Protein AF-A0A291BAG7-F1 (afdb_monomer)

Sequence (48 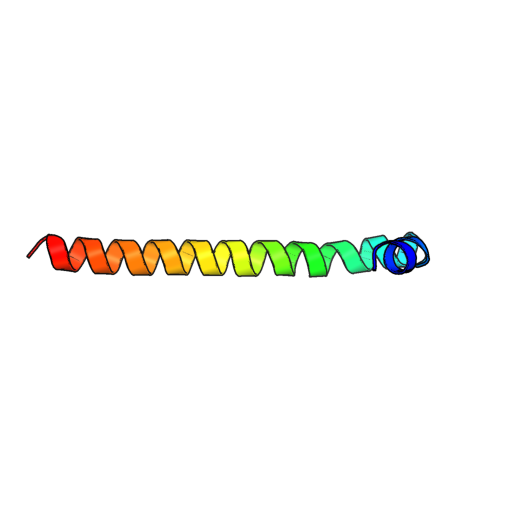aa):
MVKYVFSMPLRGLHGFINPVFKLVQLPLSCLYYLCISKRAKAVNVTFK

Organism: NCBI:txid1927128

Foldseek 3Di:
DVVVLVVPPVVVNVVVCVVVVVVVVVVVVVVVVVVVVVVVVVVVVVVD

InterPro domains:
  IPR025668 Transposase DDE domain [PF13737] (1-47)

pLDDT: mean 71.15, std 8.02, range [52.09, 81.69]

Radius of gyration: 18.42 Å; Cα contacts (8 Å, |Δi|>4): 2;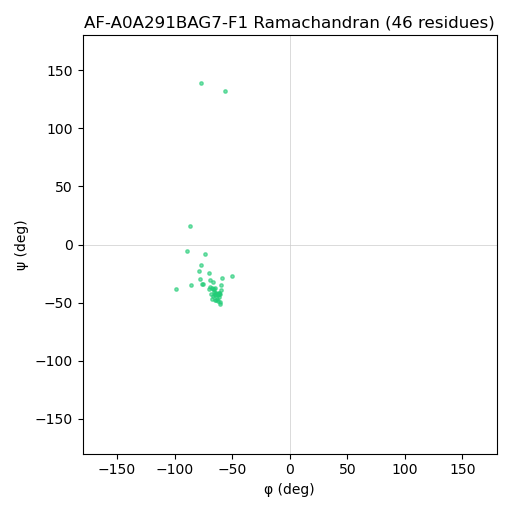 chains: 1; bounding box: 34×10×52 Å

Mean predicted aligned error: 11.87 Å

Secondary structure (DSSP, 8-state):
-HHHHHTS-HHHHHHHHHHHHHHHHHHHHHHHHHHHHHHHHHHHHHT-

Structure (mmCIF, N/CA/C/O backbone):
data_AF-A0A291BAG7-F1
#
_entry.id   AF-A0A291BAG7-F1
#
loop_
_atom_site.group_PDB
_atom_site.id
_atom_site.type_symbol
_atom_site.label_atom_id
_atom_site.label_alt_id
_atom_site.label_comp_id
_atom_site.label_asym_id
_atom_site.label_entity_id
_atom_site.label_seq_id
_atom_site.pdbx_PDB_ins_code
_atom_site.Cartn_x
_atom_site.Cartn_y
_atom_site.Cartn_z
_atom_site.occupancy
_atom_site.B_iso_or_equiv
_atom_site.auth_seq_id
_atom_site.auth_comp_id
_atom_site.auth_asym_id
_atom_site.auth_atom_id
_atom_site.pdbx_PDB_model_num
ATOM 1 N N . MET A 1 1 ? -7.139 -0.696 -20.115 1.00 55.28 1 MET A N 1
ATOM 2 C CA . MET A 1 1 ? -6.101 -0.800 -19.062 1.00 55.28 1 MET A CA 1
ATOM 3 C C . MET A 1 1 ? -5.356 -2.140 -19.072 1.00 55.28 1 MET A C 1
ATOM 5 O O . MET A 1 1 ? -4.155 -2.139 -18.857 1.00 55.28 1 MET A O 1
ATOM 9 N N . VAL A 1 2 ? -6.007 -3.263 -19.409 1.00 59.94 2 VAL A N 1
ATOM 10 C CA . VAL A 1 2 ? -5.369 -4.602 -19.443 1.00 59.94 2 VA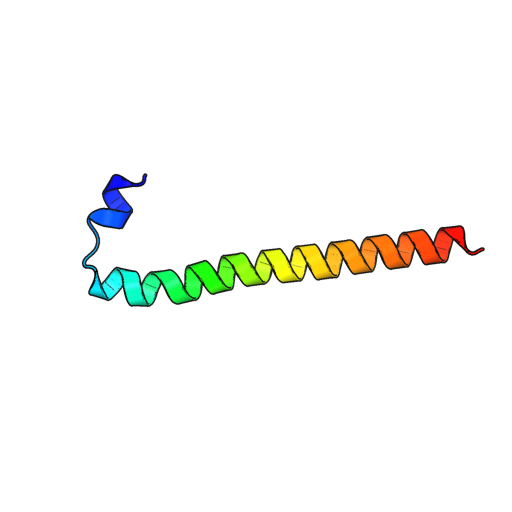L A CA 1
ATOM 11 C C . VAL A 1 2 ? -4.298 -4.751 -20.542 1.00 59.94 2 VAL A C 1
ATOM 13 O O . VAL A 1 2 ? -3.285 -5.406 -20.324 1.00 59.94 2 VAL A O 1
ATOM 16 N N . LYS A 1 3 ? -4.457 -4.074 -21.692 1.00 59.84 3 LYS A N 1
ATOM 17 C CA . LYS A 1 3 ? -3.481 -4.100 -22.803 1.00 59.84 3 LYS A CA 1
ATOM 18 C C . LYS A 1 3 ? -2.079 -3.599 -22.419 1.00 59.84 3 LYS A C 1
ATOM 20 O O . LYS A 1 3 ? -1.099 -4.136 -22.915 1.00 59.84 3 LYS A O 1
ATOM 25 N N . TYR A 1 4 ? -1.975 -2.612 -21.526 1.00 63.25 4 TYR A N 1
ATOM 26 C CA . TYR A 1 4 ? -0.682 -2.059 -21.097 1.00 63.25 4 TYR A CA 1
ATOM 27 C C . TYR A 1 4 ? 0.050 -2.971 -20.108 1.00 63.25 4 TYR A C 1
ATOM 29 O O . TYR A 1 4 ? 1.269 -3.083 -20.174 1.00 63.25 4 TYR A O 1
ATOM 37 N N . VAL A 1 5 ? -0.691 -3.676 -19.248 1.00 62.97 5 VAL A N 1
ATOM 38 C CA . VAL A 1 5 ? -0.128 -4.651 -18.299 1.00 62.97 5 VAL A CA 1
ATOM 39 C C . VAL A 1 5 ? 0.494 -5.838 -19.040 1.00 62.97 5 VAL A C 1
ATOM 41 O O . VAL A 1 5 ? 1.560 -6.308 -18.663 1.00 62.97 5 VAL A O 1
ATOM 44 N N . PHE A 1 6 ? -0.130 -6.271 -20.139 1.00 58.75 6 PHE A N 1
ATOM 45 C CA . PHE A 1 6 ? 0.396 -7.335 -21.002 1.00 58.75 6 PHE A CA 1
ATOM 46 C C . PHE A 1 6 ? 1.537 -6.892 -21.928 1.00 58.75 6 PHE A C 1
ATOM 48 O O . PHE A 1 6 ? 2.254 -7.742 -22.446 1.00 58.75 6 PHE A O 1
ATOM 55 N N . SER A 1 7 ? 1.715 -5.584 -22.141 1.00 64.12 7 SER A N 1
ATOM 56 C CA . SER A 1 7 ? 2.783 -5.043 -22.992 1.00 64.12 7 SER A CA 1
ATOM 57 C C . SER A 1 7 ? 4.082 -4.763 -22.224 1.00 64.12 7 SER A C 1
ATOM 59 O O . SER A 1 7 ? 5.085 -4.407 -22.840 1.00 64.12 7 SER A O 1
ATOM 61 N N . MET A 1 8 ? 4.081 -4.910 -20.893 1.00 64.62 8 MET A N 1
ATOM 62 C CA . MET A 1 8 ? 5.299 -4.891 -20.084 1.00 64.62 8 MET A CA 1
ATOM 63 C C . MET A 1 8 ? 6.039 -6.230 -20.221 1.00 64.62 8 MET A C 1
ATOM 65 O O . MET A 1 8 ? 5.401 -7.284 -20.189 1.00 64.62 8 MET A O 1
ATOM 69 N N . PRO A 1 9 ? 7.381 -6.230 -20.334 1.00 64.75 9 PRO A N 1
ATOM 70 C CA . PRO A 1 9 ? 8.147 -7.468 -20.399 1.00 64.75 9 PRO A CA 1
ATOM 71 C C . PRO A 1 9 ? 7.828 -8.330 -19.171 1.00 64.75 9 PRO A C 1
ATOM 73 O O . PRO A 1 9 ? 7.866 -7.836 -18.043 1.00 64.75 9 PRO A O 1
ATOM 76 N N . LEU A 1 10 ? 7.551 -9.623 -19.375 1.00 62.41 10 LEU A N 1
ATOM 77 C CA . LEU A 1 10 ? 7.192 -10.584 -18.314 1.00 62.41 10 LEU A CA 1
ATOM 78 C C . LEU A 1 10 ? 8.163 -10.567 -17.116 1.00 62.41 10 LEU A C 1
ATOM 80 O O . LEU A 1 10 ? 7.769 -10.831 -15.981 1.00 62.41 10 LEU A O 1
ATOM 84 N N . ARG A 1 11 ? 9.426 -10.185 -17.349 1.00 63.25 11 ARG A N 1
ATOM 85 C CA . ARG A 1 11 ? 10.444 -9.996 -16.307 1.00 63.25 11 ARG A CA 1
ATOM 86 C C . ARG A 1 11 ? 10.138 -8.823 -15.362 1.00 63.25 11 ARG A C 1
ATOM 88 O O . ARG A 1 11 ? 10.371 -8.938 -14.164 1.00 63.25 11 ARG A O 1
ATOM 95 N N . GLY A 1 12 ? 9.598 -7.720 -15.883 1.00 66.06 12 GLY A N 1
ATOM 96 C CA . GLY A 1 12 ? 9.120 -6.584 -15.090 1.00 66.06 12 GLY A CA 1
ATOM 97 C C . GLY A 1 12 ? 7.790 -6.880 -14.398 1.00 66.06 12 GLY A C 1
ATOM 98 O O . GLY A 1 12 ? 7.592 -6.473 -13.258 1.00 66.06 12 GLY A O 1
ATOM 99 N N . LEU A 1 13 ? 6.922 -7.672 -15.039 1.00 68.25 13 LEU A N 1
ATOM 100 C CA . LEU A 1 13 ? 5.663 -8.122 -14.446 1.00 68.25 13 LEU A CA 1
ATOM 101 C C . LEU A 1 13 ? 5.899 -8.959 -13.178 1.00 68.25 13 LEU A C 1
ATOM 103 O O . LEU A 1 13 ? 5.224 -8.739 -12.180 1.00 68.25 13 LEU A O 1
ATOM 107 N N . HIS A 1 14 ? 6.890 -9.856 -13.167 1.00 67.81 14 HIS A N 1
ATOM 108 C CA 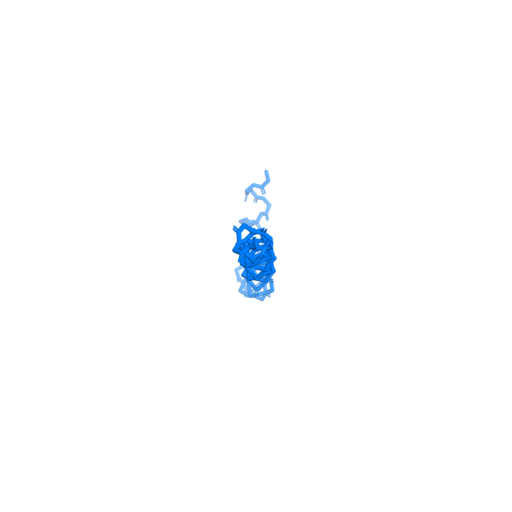. HIS A 1 14 ? 7.211 -10.641 -11.968 1.00 67.81 14 HIS A CA 1
ATOM 109 C C . HIS A 1 14 ? 7.624 -9.748 -10.778 1.00 67.81 14 HIS A C 1
ATOM 111 O O . HIS A 1 14 ? 7.146 -9.939 -9.660 1.00 67.81 14 HIS A O 1
ATOM 117 N N . GLY A 1 15 ? 8.441 -8.716 -11.025 1.00 74.44 15 GLY A N 1
ATOM 118 C CA . GLY A 1 15 ? 8.809 -7.721 -10.010 1.00 74.44 15 GLY A CA 1
ATOM 119 C C . GLY A 1 15 ? 7.663 -6.783 -9.610 1.00 74.44 15 GLY A C 1
ATOM 120 O O . GLY A 1 15 ? 7.661 -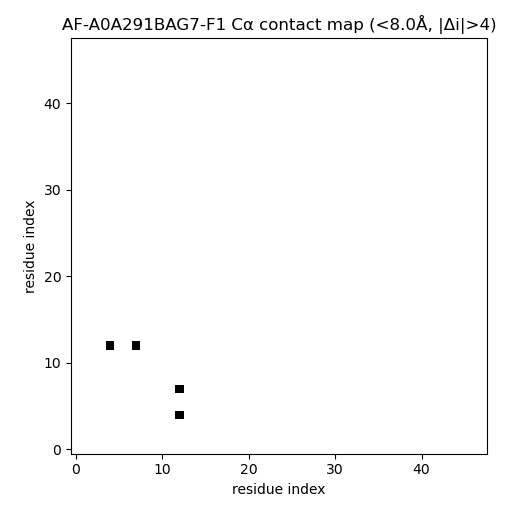6.271 -8.495 1.00 74.44 15 GLY A O 1
ATOM 121 N N . PHE A 1 16 ? 6.679 -6.588 -10.490 1.00 72.12 16 PHE A N 1
ATOM 122 C CA . PHE A 1 16 ? 5.517 -5.722 -10.281 1.00 72.12 16 PHE A CA 1
ATOM 123 C C . PHE A 1 16 ? 4.360 -6.424 -9.552 1.00 72.12 16 PHE A C 1
ATOM 125 O O . PHE A 1 16 ? 3.690 -5.810 -8.723 1.00 72.12 16 PHE A O 1
ATOM 132 N N . ILE A 1 17 ? 4.144 -7.721 -9.792 1.00 77.38 17 ILE A N 1
ATOM 133 C CA . ILE A 1 17 ? 3.072 -8.493 -9.147 1.00 77.38 17 ILE A CA 1
ATOM 134 C C . ILE A 1 17 ? 3.296 -8.582 -7.637 1.00 77.38 17 ILE A C 1
ATOM 136 O O . ILE A 1 17 ? 2.348 -8.424 -6.880 1.00 77.38 17 ILE A O 1
ATOM 140 N N . ASN A 1 18 ? 4.528 -8.799 -7.177 1.00 77.25 18 ASN A N 1
ATOM 141 C CA . ASN A 1 18 ? 4.813 -8.998 -5.754 1.00 77.25 18 ASN A CA 1
ATOM 142 C C . ASN A 1 18 ? 4.417 -7.789 -4.865 1.00 77.25 18 ASN A C 1
ATOM 144 O O . ASN A 1 18 ? 3.701 -7.981 -3.877 1.00 77.25 18 ASN A O 1
ATOM 148 N N . PRO A 1 19 ? 4.796 -6.537 -5.195 1.00 81.44 19 PRO A N 1
ATOM 149 C CA . PRO A 1 19 ? 4.334 -5.367 -4.459 1.00 81.44 19 PRO A CA 1
ATOM 150 C C . PRO A 1 19 ? 2.841 -5.092 -4.660 1.00 81.44 19 PRO A C 1
ATOM 152 O O . PRO A 1 19 ? 2.192 -4.733 -3.687 1.00 81.44 19 PRO A O 1
ATOM 155 N N . VAL A 1 20 ? 2.262 -5.303 -5.849 1.00 80.69 20 VAL A N 1
ATOM 156 C CA . VAL A 1 20 ? 0.811 -5.111 -6.064 1.00 80.69 20 VAL A CA 1
ATOM 157 C C . VAL A 1 20 ? -0.007 -6.118 -5.256 1.00 80.69 20 VAL A C 1
ATOM 159 O O . VAL A 1 20 ? -0.992 -5.749 -4.629 1.00 80.69 20 VAL A O 1
ATOM 162 N N . PHE A 1 21 ? 0.424 -7.374 -5.195 1.00 77.00 21 PHE A N 1
ATOM 163 C CA . PHE A 1 21 ? -0.232 -8.414 -4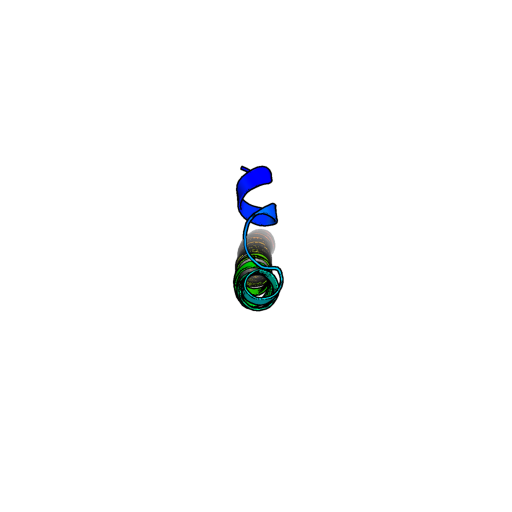.413 1.00 77.00 21 PHE A CA 1
ATOM 164 C C . PHE A 1 21 ? -0.097 -8.154 -2.911 1.00 77.00 21 PHE A C 1
ATOM 166 O O . PHE A 1 21 ? -1.095 -8.212 -2.197 1.00 77.00 21 PHE A O 1
ATOM 173 N N . LYS A 1 22 ? 1.087 -7.741 -2.435 1.00 80.94 22 LYS A N 1
ATOM 174 C CA . LYS A 1 22 ? 1.256 -7.241 -1.059 1.00 80.94 22 LYS A CA 1
ATOM 175 C C . LYS A 1 22 ? 0.385 -6.022 -0.782 1.00 80.94 22 LYS A C 1
ATOM 177 O O . LYS A 1 22 ? -0.191 -5.941 0.291 1.00 80.94 22 LYS A O 1
ATOM 182 N N . LEU A 1 2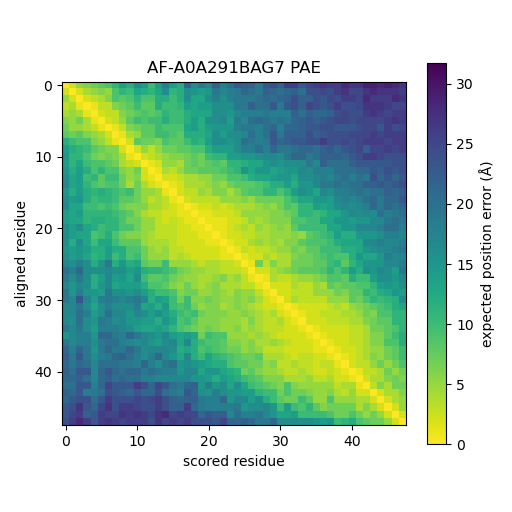3 ? 0.247 -5.104 -1.734 1.00 80.94 23 LEU A N 1
ATOM 183 C CA . LEU A 1 23 ? -0.638 -3.943 -1.650 1.00 80.94 23 LEU A CA 1
ATOM 184 C C . LEU A 1 23 ? -2.114 -4.284 -1.810 1.00 80.94 23 LEU A C 1
ATOM 186 O O . LEU A 1 23 ? -2.909 -3.386 -1.616 1.00 80.94 23 LEU A O 1
ATOM 190 N N . VAL A 1 24 ? -2.504 -5.510 -2.158 1.00 78.75 24 VAL A N 1
ATOM 191 C CA . VAL A 1 24 ? -3.900 -5.979 -2.105 1.00 78.75 24 VAL A CA 1
ATOM 192 C C . VAL A 1 24 ? -4.130 -6.786 -0.829 1.00 78.75 24 VAL A C 1
ATOM 194 O O . VAL A 1 24 ? -5.148 -6.613 -0.168 1.00 78.75 24 VAL A O 1
ATOM 197 N N . GLN A 1 25 ? -3.154 -7.588 -0.403 1.00 78.94 25 GLN A N 1
ATOM 198 C CA . GLN A 1 25 ? -3.181 -8.271 0.889 1.00 78.94 25 GLN A CA 1
ATOM 199 C C . GLN A 1 25 ? -3.116 -7.297 2.068 1.00 78.94 25 GLN A C 1
ATOM 201 O O . GLN A 1 25 ? -3.800 -7.512 3.058 1.00 78.94 25 GLN A O 1
ATOM 206 N N . LEU A 1 26 ? -2.330 -6.223 1.989 1.00 77.19 26 LEU A N 1
ATOM 207 C CA . LEU A 1 26 ? -2.218 -5.210 3.040 1.00 77.19 26 LEU A CA 1
ATOM 208 C C . LEU A 1 26 ? -3.533 -4.446 3.276 1.00 77.19 26 LEU A C 1
ATOM 210 O O . LEU A 1 26 ? -3.932 -4.351 4.433 1.00 77.19 26 LEU A O 1
ATOM 214 N N . PRO A 1 27 ? -4.255 -3.934 2.261 1.00 72.81 27 PRO A N 1
ATOM 215 C CA . PRO A 1 27 ? -5.570 -3.353 2.455 1.00 72.81 27 PRO A CA 1
ATOM 216 C C . PRO A 1 27 ? -6.597 -4.412 2.817 1.00 72.81 27 PRO A C 1
ATOM 218 O O . PRO A 1 27 ? -7.476 -4.075 3.594 1.00 72.81 27 PRO A O 1
ATOM 221 N N . LEU A 1 28 ? -6.485 -5.672 2.369 1.00 74.81 28 LEU A N 1
ATOM 222 C CA . LEU A 1 28 ? -7.358 -6.736 2.878 1.00 74.81 28 LEU A CA 1
ATOM 223 C C . LEU A 1 28 ? -7.140 -6.968 4.373 1.00 74.81 28 LEU A C 1
ATOM 225 O O . LEU A 1 28 ? -8.107 -7.023 5.115 1.00 74.81 28 LEU A O 1
ATOM 229 N N . SER A 1 29 ? -5.892 -7.062 4.827 1.00 76.25 29 SER A N 1
ATOM 230 C CA . SER A 1 29 ? -5.536 -7.246 6.236 1.00 76.25 29 SER A CA 1
ATOM 231 C C . SER A 1 29 ? -5.875 -6.016 7.069 1.00 76.25 29 SER A C 1
ATOM 233 O O . SER A 1 29 ? -6.342 -6.159 8.191 1.00 76.25 29 SER A O 1
ATOM 235 N N . CYS A 1 30 ? -5.696 -4.810 6.527 1.00 75.25 30 CYS A N 1
ATOM 236 C CA . CYS A 1 30 ? -6.090 -3.563 7.175 1.00 75.25 30 CYS A CA 1
ATOM 237 C C . CYS A 1 30 ? -7.614 -3.461 7.276 1.00 75.25 30 CYS A C 1
ATOM 239 O O . CYS A 1 30 ? -8.123 -3.196 8.357 1.00 75.25 30 CYS A O 1
ATOM 241 N N . LEU A 1 31 ? -8.352 -3.748 6.198 1.00 78.00 31 LEU A N 1
ATOM 242 C CA . LEU A 1 31 ? -9.813 -3.826 6.215 1.00 78.00 31 LEU A CA 1
ATOM 243 C C . LEU A 1 31 ? -10.282 -4.924 7.159 1.00 78.00 31 LEU A C 1
ATOM 245 O O . LEU A 1 31 ? -11.187 -4.680 7.936 1.00 78.00 31 LEU A O 1
ATOM 249 N N . TYR A 1 32 ? -9.649 -6.090 7.168 1.00 79.94 32 TYR A N 1
ATOM 250 C CA . TYR A 1 32 ? -9.991 -7.192 8.059 1.00 79.94 32 TYR A CA 1
ATOM 251 C C . TYR A 1 32 ? -9.739 -6.826 9.524 1.00 79.94 32 TYR A C 1
ATOM 253 O O . TYR A 1 32 ? -10.635 -6.961 10.352 1.00 79.94 32 TYR A O 1
ATOM 261 N N . TYR A 1 33 ? -8.572 -6.267 9.843 1.00 75.25 33 TYR A N 1
ATOM 262 C CA . TYR A 1 33 ? -8.236 -5.783 11.181 1.00 75.25 33 TYR A CA 1
ATOM 263 C C . TYR A 1 33 ? -9.157 -4.639 11.622 1.00 75.25 33 TYR A C 1
ATOM 265 O O . TYR A 1 33 ? -9.651 -4.635 12.747 1.00 75.25 33 TYR A O 1
ATOM 273 N N . LEU A 1 34 ? -9.453 -3.690 10.734 1.00 80.38 34 LEU A N 1
ATOM 274 C CA . LEU A 1 34 ? -10.338 -2.560 11.002 1.00 80.38 34 LEU A CA 1
ATOM 275 C C . LEU A 1 34 ? -11.799 -3.006 11.134 1.00 80.38 34 LEU A C 1
ATOM 277 O O . LEU A 1 34 ? -12.504 -2.512 12.008 1.00 80.38 34 LEU A O 1
ATOM 281 N N . CYS A 1 35 ? -12.258 -3.962 10.328 1.00 79.44 35 CYS A N 1
ATOM 282 C CA . CYS A 1 35 ? -13.573 -4.590 10.444 1.00 79.44 35 CYS A CA 1
ATOM 283 C C . CYS A 1 35 ? -13.691 -5.386 11.745 1.00 79.44 35 CYS A C 1
ATOM 285 O O . CYS A 1 35 ? -14.699 -5.240 12.434 1.00 79.44 35 CYS A O 1
ATOM 287 N N . ILE A 1 36 ? -12.671 -6.164 12.128 1.00 79.06 36 ILE A N 1
ATOM 288 C CA . ILE A 1 36 ? -12.629 -6.862 13.420 1.00 79.06 36 ILE A CA 1
ATOM 289 C C . ILE A 1 36 ? -12.634 -5.857 14.563 1.00 79.06 36 ILE A C 1
ATOM 291 O O . ILE A 1 36 ? -13.442 -5.998 15.467 1.00 79.06 36 ILE A O 1
ATOM 295 N N . SER A 1 37 ? -11.793 -4.825 14.524 1.00 75.31 37 SER A N 1
ATOM 296 C CA . SER A 1 37 ? -11.724 -3.801 15.570 1.00 75.31 37 SER A CA 1
ATOM 297 C C . SER A 1 37 ? -13.048 -3.039 15.702 1.00 75.31 37 SER A C 1
ATOM 299 O O . SER A 1 37 ? -13.562 -2.872 16.808 1.00 75.31 37 SER A O 1
ATOM 301 N N . LYS A 1 38 ? -13.671 -2.656 14.578 1.00 81.69 38 LYS A N 1
ATOM 302 C CA . LYS A 1 38 ? -15.008 -2.042 14.560 1.00 81.69 38 LYS A CA 1
ATOM 303 C C . LYS A 1 38 ? -16.068 -2.980 15.131 1.00 81.69 38 LYS A C 1
ATOM 305 O O . LYS A 1 38 ? -16.879 -2.541 15.944 1.00 81.69 38 LYS A O 1
ATOM 310 N N . ARG A 1 39 ? -16.052 -4.260 14.745 1.00 76.38 39 ARG A N 1
ATOM 311 C CA . ARG A 1 39 ? -16.995 -5.265 15.251 1.00 76.38 39 ARG A CA 1
ATOM 312 C C . ARG A 1 39 ? -16.779 -5.531 16.737 1.00 76.38 39 ARG A C 1
ATOM 3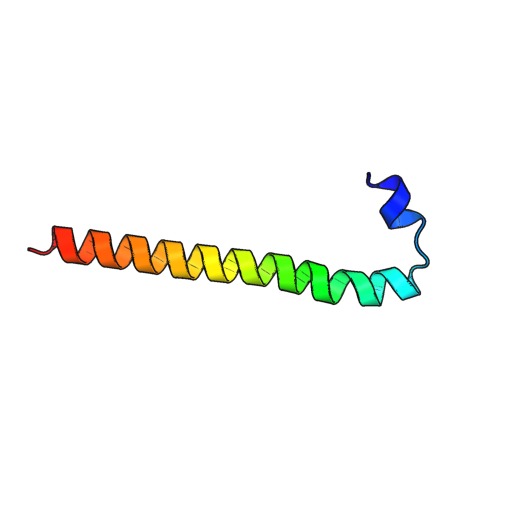14 O O . ARG A 1 39 ? -17.747 -5.536 17.478 1.00 76.38 39 ARG A O 1
ATOM 321 N N . ALA A 1 40 ? -15.536 -5.671 17.184 1.00 76.56 40 ALA A N 1
ATOM 322 C CA . ALA A 1 40 ? -15.175 -5.862 18.584 1.00 76.56 40 ALA A CA 1
ATOM 323 C C . ALA A 1 40 ? -15.601 -4.663 19.442 1.00 76.56 40 ALA A C 1
ATOM 325 O O . ALA A 1 40 ? -16.170 -4.850 20.512 1.00 76.56 40 ALA A O 1
ATOM 326 N N . LYS A 1 41 ? -15.415 -3.432 18.947 1.00 71.25 41 LYS A N 1
ATOM 327 C CA . LYS A 1 41 ? -15.886 -2.218 19.627 1.00 71.25 41 LYS A CA 1
ATOM 328 C C . LYS A 1 41 ? -17.416 -2.163 19.705 1.00 71.25 41 LYS A C 1
ATOM 330 O O . LYS A 1 41 ? -17.943 -1.843 20.762 1.00 71.25 41 LYS A O 1
ATOM 335 N N . ALA A 1 42 ? -18.125 -2.500 18.626 1.00 73.25 42 ALA A N 1
ATOM 336 C CA . ALA A 1 42 ? -19.591 -2.549 18.614 1.00 73.25 42 ALA A CA 1
ATOM 337 C C . ALA A 1 42 ? -20.148 -3.633 19.555 1.00 73.25 42 ALA A C 1
ATOM 339 O O . ALA A 1 42 ? -21.094 -3.386 20.300 1.00 73.25 42 ALA A O 1
ATOM 340 N N . VAL A 1 43 ? -19.516 -4.807 19.570 1.00 68.00 43 VAL A N 1
ATOM 341 C CA . VAL A 1 43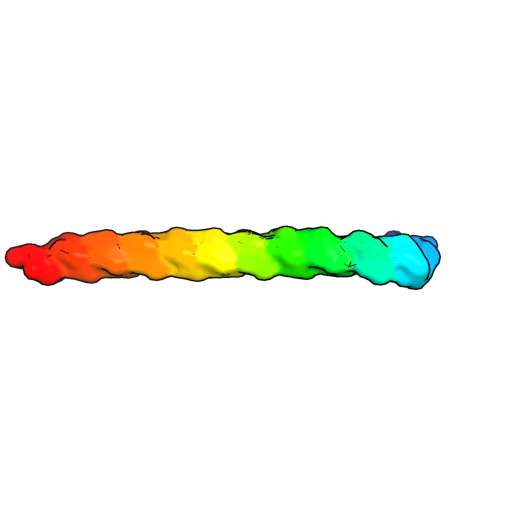 ? -19.827 -5.906 20.488 1.00 68.00 43 VAL A CA 1
ATOM 342 C C . VAL A 1 43 ? -19.612 -5.459 21.936 1.00 68.00 43 VAL A C 1
ATOM 344 O O . VAL A 1 43 ? -20.545 -5.521 22.723 1.00 68.00 43 VAL A O 1
ATOM 347 N N . ASN A 1 44 ? -18.455 -4.888 22.275 1.00 68.19 44 ASN A N 1
ATOM 348 C CA . ASN A 1 44 ? -18.176 -4.385 23.626 1.00 68.19 44 ASN A CA 1
ATOM 349 C C . ASN A 1 44 ? -19.161 -3.295 24.102 1.00 68.19 44 ASN A C 1
ATOM 351 O O . ASN A 1 44 ? -19.395 -3.168 25.297 1.00 68.19 44 ASN A O 1
ATOM 355 N N . VAL A 1 45 ? -19.745 -2.510 23.189 1.00 60.25 45 VAL A N 1
ATOM 356 C CA . VAL A 1 45 ? -20.801 -1.527 23.511 1.00 60.25 45 VAL A CA 1
ATOM 357 C C . VAL A 1 45 ? -22.171 -2.190 23.699 1.00 60.25 45 VAL A C 1
ATOM 359 O O . VAL A 1 45 ? -22.975 -1.693 24.476 1.00 60.25 45 VAL A O 1
ATOM 362 N N . THR A 1 46 ? -22.430 -3.310 23.021 1.00 64.25 46 THR A N 1
ATOM 363 C CA . THR A 1 46 ? -23.690 -4.070 23.131 1.00 64.25 46 THR A CA 1
ATOM 364 C C . THR A 1 46 ? -23.734 -4.946 24.390 1.00 64.25 46 THR A C 1
ATOM 366 O O . THR A 1 46 ? -24.810 -5.292 24.857 1.00 64.25 46 THR A O 1
ATOM 369 N N . PHE A 1 47 ? -22.575 -5.296 24.954 1.00 58.38 47 PHE A N 1
ATOM 370 C CA . PHE A 1 47 ? -22.449 -6.101 26.177 1.00 58.38 47 PHE A CA 1
ATOM 371 C C . PHE A 1 47 ? -22.492 -5.279 27.488 1.00 58.38 47 PHE A C 1
ATOM 373 O O . PHE A 1 47 ? -22.100 -5.795 28.533 1.00 58.38 47 PHE A O 1
ATOM 380 N N . LYS A 1 48 ? -22.947 -4.018 27.450 1.00 52.09 48 LYS A N 1
ATOM 381 C CA . LYS A 1 48 ? -23.180 -3.178 28.637 1.00 52.09 48 LYS A CA 1
ATOM 382 C C . LYS A 1 48 ? -24.667 -3.119 28.964 1.00 52.09 48 LYS A C 1
ATOM 384 O O . LYS A 1 48 ? -24.982 -3.155 30.171 1.00 52.09 48 LYS A O 1
#

Solvent-accessible surface area (backbone atoms only — not comparable to full-atom values): 2803 Å² total; per-residue (Å²): 118,69,69,60,66,71,69,45,59,68,74,56,47,59,68,48,47,57,58,52,50,49,61,49,50,48,53,48,50,48,49,49,51,50,50,48,52,51,49,52,52,52,49,63,62,72,76,110